Protein AF-A0A0V0RN92-F1 (afdb_monomer)

Structure (mmCIF, N/CA/C/O backbone):
data_AF-A0A0V0RN92-F1
#
_entry.id   AF-A0A0V0RN92-F1
#
loop_
_atom_site.group_PDB
_atom_site.id
_atom_site.type_symbol
_atom_site.label_atom_id
_atom_site.label_alt_id
_atom_site.label_comp_id
_atom_site.label_asym_id
_atom_site.label_entity_id
_atom_site.label_seq_id
_atom_site.pdbx_PDB_ins_code
_atom_site.Cartn_x
_atom_site.Cartn_y
_atom_site.Cartn_z
_atom_site.occupancy
_atom_site.B_iso_or_equiv
_atom_site.auth_seq_id
_atom_site.auth_comp_id
_atom_site.auth_asym_id
_atom_site.auth_atom_id
_atom_site.pdbx_PDB_model_num
ATOM 1 N N . MET A 1 1 ? 12.258 -8.439 -29.573 1.00 34.59 1 MET A N 1
ATOM 2 C CA . MET A 1 1 ? 12.579 -8.999 -28.242 1.00 34.59 1 MET A CA 1
ATOM 3 C C . MET A 1 1 ? 12.614 -7.814 -27.301 1.00 34.59 1 MET A C 1
ATOM 5 O O . MET A 1 1 ? 13.677 -7.253 -27.062 1.00 34.59 1 MET A O 1
ATOM 9 N N . ASP A 1 2 ? 11.436 -7.346 -26.898 1.00 43.78 2 ASP A N 1
ATOM 10 C CA . ASP A 1 2 ? 11.307 -6.159 -26.061 1.00 43.78 2 ASP A CA 1
ATOM 11 C C . ASP A 1 2 ? 11.823 -6.492 -24.666 1.00 43.78 2 ASP A C 1
ATOM 13 O O . ASP A 1 2 ? 11.245 -7.299 -23.940 1.00 43.78 2 ASP A O 1
ATOM 17 N N . SER A 1 3 ? 12.978 -5.918 -24.332 1.00 42.12 3 SER A N 1
ATOM 18 C CA . SER A 1 3 ? 13.490 -5.871 -22.969 1.00 42.12 3 SER A CA 1
ATOM 19 C C . SER A 1 3 ? 12.398 -5.239 -22.109 1.00 42.12 3 SER A C 1
ATOM 21 O O . SER A 1 3 ? 12.141 -4.041 -22.214 1.00 42.12 3 SER A O 1
ATOM 23 N N . LEU A 1 4 ? 11.698 -6.061 -21.325 1.00 49.75 4 LEU A N 1
ATOM 24 C CA . LEU A 1 4 ? 10.678 -5.599 -20.394 1.00 49.75 4 LEU A CA 1
ATOM 25 C C . LEU A 1 4 ? 11.366 -4.664 -19.402 1.00 49.75 4 LEU A C 1
ATOM 27 O O . LEU A 1 4 ? 12.217 -5.064 -18.609 1.00 49.75 4 LEU A O 1
ATOM 31 N N . LEU A 1 5 ? 11.066 -3.379 -19.550 1.00 53.91 5 LEU A N 1
ATOM 32 C CA . LEU A 1 5 ? 11.786 -2.311 -18.890 1.00 53.91 5 LEU A CA 1
ATOM 33 C C . LEU A 1 5 ? 11.552 -2.394 -17.372 1.00 53.91 5 LEU A C 1
ATOM 35 O O . LEU A 1 5 ? 10.436 -2.234 -16.885 1.00 53.91 5 LEU A O 1
ATOM 39 N N . ASN A 1 6 ? 12.627 -2.628 -16.626 1.00 64.62 6 ASN A N 1
ATOM 40 C CA . ASN A 1 6 ? 12.606 -2.817 -15.180 1.00 64.62 6 ASN A CA 1
ATOM 41 C C . ASN A 1 6 ? 12.173 -1.531 -14.438 1.00 64.62 6 ASN A C 1
ATOM 43 O O . ASN A 1 6 ? 12.933 -0.565 -14.348 1.00 64.62 6 ASN A O 1
ATOM 47 N N . ASN A 1 7 ? 10.969 -1.527 -13.853 1.00 71.44 7 ASN A N 1
ATOM 48 C CA . ASN A 1 7 ? 10.426 -0.405 -13.076 1.00 71.44 7 ASN A CA 1
ATOM 49 C C . ASN A 1 7 ? 10.815 -0.426 -11.575 1.00 71.44 7 ASN A C 1
ATOM 51 O O . ASN A 1 7 ? 10.305 0.390 -10.796 1.00 71.44 7 ASN A O 1
ATOM 55 N N . SER A 1 8 ? 11.741 -1.309 -11.172 1.00 73.00 8 SER A N 1
ATOM 56 C CA . SER A 1 8 ? 12.177 -1.513 -9.777 1.00 73.00 8 SER A CA 1
ATOM 57 C C . SER A 1 8 ? 12.556 -0.227 -9.054 1.00 73.00 8 SER A C 1
ATOM 59 O O . SER A 1 8 ? 12.118 -0.009 -7.931 1.00 73.00 8 SER A O 1
ATOM 61 N N . ALA A 1 9 ? 13.319 0.668 -9.685 1.00 78.00 9 ALA A N 1
ATOM 62 C CA . ALA A 1 9 ? 13.761 1.908 -9.046 1.00 78.00 9 ALA A CA 1
ATOM 63 C C . ALA A 1 9 ? 12.582 2.801 -8.615 1.00 78.00 9 ALA A C 1
ATOM 65 O O . ALA A 1 9 ? 12.628 3.434 -7.558 1.00 78.00 9 ALA A O 1
ATOM 66 N N . THR A 1 10 ? 11.512 2.842 -9.413 1.00 77.31 10 THR A N 1
ATOM 67 C CA . THR A 1 10 ? 10.292 3.593 -9.088 1.00 77.31 10 THR A CA 1
ATOM 68 C C . THR A 1 10 ? 9.505 2.902 -7.980 1.00 77.31 10 THR A C 1
ATOM 70 O O . THR A 1 10 ? 9.035 3.574 -7.060 1.00 77.31 10 THR A O 1
ATOM 73 N N . ALA A 1 11 ? 9.391 1.573 -8.038 1.00 77.25 11 ALA A N 1
ATOM 74 C CA . ALA A 1 11 ? 8.717 0.788 -7.010 1.00 77.25 11 ALA A CA 1
ATOM 75 C C . ALA A 1 11 ? 9.416 0.915 -5.648 1.00 77.25 11 ALA A C 1
ATOM 77 O O . ALA A 1 11 ? 8.758 1.244 -4.665 1.00 77.25 11 ALA A O 1
ATOM 78 N N . ILE A 1 12 ? 10.747 0.783 -5.609 1.00 81.25 12 ILE A N 1
ATOM 79 C CA . ILE A 1 12 ? 11.563 0.949 -4.397 1.00 81.25 12 ILE A CA 1
ATOM 80 C C . ILE A 1 12 ? 11.371 2.347 -3.807 1.00 81.25 12 ILE A C 1
ATOM 82 O O . ILE A 1 12 ? 11.114 2.477 -2.616 1.00 81.25 12 ILE A O 1
ATOM 86 N N . ARG A 1 13 ? 11.428 3.410 -4.624 1.00 84.12 13 ARG A N 1
ATOM 87 C CA . ARG A 1 13 ? 11.212 4.784 -4.130 1.00 84.12 13 ARG A CA 1
ATOM 88 C C . ARG A 1 13 ? 9.837 4.963 -3.492 1.00 84.12 13 ARG A C 1
ATOM 90 O O . ARG A 1 13 ? 9.741 5.569 -2.428 1.00 84.12 13 ARG A O 1
ATOM 97 N N . ARG A 1 14 ? 8.783 4.454 -4.137 1.00 83.50 14 ARG A N 1
ATOM 98 C CA . ARG A 1 14 ? 7.413 4.535 -3.609 1.00 83.50 14 ARG A CA 1
ATOM 99 C C . ARG A 1 14 ? 7.267 3.727 -2.320 1.00 83.50 14 ARG A C 1
ATOM 101 O O . ARG A 1 14 ? 6.688 4.237 -1.364 1.00 83.50 14 ARG A O 1
ATOM 108 N N . TYR A 1 15 ? 7.856 2.536 -2.273 1.00 84.69 15 TYR A N 1
ATOM 109 C CA . TYR A 1 15 ? 7.883 1.697 -1.081 1.00 84.69 15 TYR A CA 1
ATOM 110 C C . TYR A 1 15 ? 8.606 2.387 0.087 1.00 84.69 15 TYR A C 1
ATOM 112 O O . TYR A 1 15 ? 8.027 2.538 1.155 1.00 84.69 15 TYR A O 1
ATOM 120 N N . SER A 1 16 ? 9.796 2.958 -0.127 1.00 87.00 16 SER A N 1
ATOM 121 C CA . SER A 1 16 ? 10.508 3.697 0.928 1.00 87.00 16 SER A CA 1
ATOM 122 C C . SER A 1 16 ? 9.739 4.925 1.433 1.00 87.00 16 SER A C 1
ATOM 124 O O . SER A 1 16 ? 9.840 5.291 2.604 1.00 87.00 16 SER A O 1
ATOM 126 N N . SER A 1 17 ? 8.976 5.604 0.570 1.00 87.56 17 SER A N 1
ATOM 127 C CA . SER A 1 17 ? 8.083 6.691 0.996 1.00 87.56 17 SER A CA 1
ATOM 128 C C . SER A 1 17 ? 6.922 6.184 1.852 1.00 87.56 17 SER A C 1
ATOM 130 O O . SER A 1 17 ? 6.543 6.860 2.810 1.00 87.56 17 SER A O 1
ATOM 132 N N . LEU A 1 18 ? 6.372 5.013 1.523 1.00 87.94 18 LEU A N 1
ATOM 133 C CA . LEU A 1 18 ? 5.349 4.354 2.327 1.00 87.94 18 LEU A CA 1
ATOM 134 C C . LEU A 1 18 ? 5.909 3.974 3.700 1.00 87.94 18 LEU A C 1
ATOM 136 O O . LEU A 1 18 ? 5.341 4.408 4.696 1.00 87.94 18 LEU A O 1
ATOM 140 N N . GLU A 1 19 ? 7.050 3.282 3.759 1.00 89.31 19 GLU A N 1
ATOM 141 C CA . GLU A 1 19 ? 7.698 2.883 5.018 1.00 89.31 19 GLU A CA 1
ATOM 142 C C . GLU A 1 19 ? 7.943 4.072 5.946 1.00 89.31 19 GLU A C 1
ATOM 144 O O . GLU A 1 19 ? 7.595 4.024 7.121 1.00 89.31 19 GLU A O 1
ATOM 149 N N . LYS A 1 20 ? 8.461 5.189 5.417 1.00 91.12 20 LYS A N 1
ATOM 150 C CA . LYS A 1 20 ? 8.653 6.413 6.213 1.00 91.12 20 LYS A CA 1
ATOM 151 C C . LYS A 1 20 ? 7.349 6.904 6.832 1.00 91.12 20 LYS A C 1
ATOM 153 O O . LYS A 1 20 ? 7.338 7.304 7.993 1.00 91.12 20 LYS A O 1
ATOM 158 N N . ARG A 1 21 ? 6.253 6.875 6.072 1.00 89.00 21 ARG A N 1
ATOM 159 C CA . ARG A 1 21 ? 4.942 7.305 6.563 1.00 89.00 21 ARG A CA 1
ATOM 160 C C . ARG A 1 21 ? 4.399 6.359 7.635 1.00 89.00 21 ARG A C 1
ATOM 162 O O . ARG A 1 21 ? 3.878 6.849 8.626 1.00 89.00 21 ARG A O 1
ATOM 169 N N . LEU A 1 22 ? 4.545 5.046 7.451 1.00 89.62 22 LEU A N 1
ATOM 170 C CA . LEU A 1 22 ? 4.114 4.044 8.434 1.00 89.62 22 LEU A CA 1
ATOM 171 C C . LEU A 1 22 ? 4.944 4.130 9.722 1.00 89.62 22 LEU A C 1
ATOM 173 O O . LEU A 1 22 ? 4.392 4.149 10.813 1.00 89.62 22 LEU A O 1
ATOM 177 N N . SER A 1 23 ? 6.261 4.327 9.605 1.00 90.81 23 SER A N 1
ATOM 178 C CA . SER A 1 23 ? 7.151 4.460 10.767 1.00 90.81 23 SER A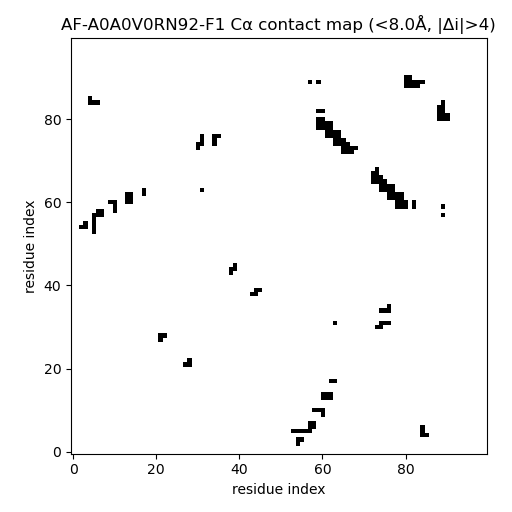 CA 1
ATOM 179 C C . SER A 1 23 ? 6.831 5.666 11.661 1.00 90.81 23 SER A C 1
ATOM 181 O O . SER A 1 23 ? 7.201 5.682 12.832 1.00 90.81 23 SER A O 1
ATOM 183 N N . GLY A 1 24 ? 6.152 6.681 11.115 1.00 91.44 24 GLY A N 1
ATOM 184 C CA . GLY A 1 24 ? 5.733 7.871 11.853 1.00 91.44 24 GLY A CA 1
ATOM 185 C C . GLY A 1 24 ? 4.369 7.755 12.544 1.00 91.44 24 GLY A C 1
ATOM 186 O O . GLY A 1 24 ? 4.054 8.621 13.356 1.00 91.44 24 GLY A O 1
ATOM 187 N N . ASP A 1 25 ? 3.561 6.733 12.240 1.00 91.06 25 ASP A N 1
ATOM 188 C CA . ASP A 1 25 ? 2.216 6.546 12.801 1.00 91.06 25 ASP A CA 1
ATOM 189 C C . ASP A 1 25 ? 1.903 5.049 12.944 1.00 91.06 25 ASP A C 1
ATOM 191 O O . ASP A 1 25 ? 1.584 4.359 11.972 1.00 91.06 25 ASP A O 1
ATOM 195 N N . SER A 1 26 ? 1.952 4.557 14.185 1.00 89.94 26 SER A N 1
ATOM 196 C CA . SER A 1 26 ? 1.707 3.147 14.506 1.00 89.94 26 SER A CA 1
ATOM 197 C C . SER A 1 26 ? 0.292 2.674 14.164 1.00 89.94 26 SER A C 1
ATOM 199 O O . SER A 1 26 ? 0.089 1.487 13.924 1.00 89.94 26 SER A O 1
ATOM 201 N N . GLY A 1 27 ? -0.692 3.577 14.113 1.00 90.31 27 GLY A N 1
ATOM 202 C CA . GLY A 1 27 ? -2.043 3.239 13.677 1.00 90.31 27 GLY A CA 1
ATOM 203 C C . GLY A 1 27 ? -2.093 2.973 12.174 1.00 90.31 27 GLY A C 1
ATOM 204 O O . GLY A 1 27 ? -2.698 1.997 11.747 1.00 90.31 27 GLY A O 1
ATOM 205 N N . LEU A 1 28 ? -1.424 3.808 11.370 1.00 90.12 28 LEU A N 1
ATOM 206 C CA . LEU A 1 28 ? -1.327 3.576 9.923 1.00 90.12 28 LEU A CA 1
ATOM 207 C C . LEU A 1 28 ? -0.558 2.289 9.609 1.00 90.12 28 LEU A C 1
ATOM 209 O O . LEU A 1 28 ? -0.955 1.553 8.709 1.00 90.12 28 LEU A O 1
ATOM 213 N N . ASP A 1 29 ? 0.515 2.009 10.349 1.00 91.44 29 ASP A N 1
ATOM 214 C CA . ASP A 1 29 ? 1.290 0.773 10.207 1.00 91.44 29 ASP A CA 1
ATOM 215 C C . ASP A 1 29 ? 0.453 -0.481 10.498 1.00 91.44 29 ASP A C 1
ATOM 217 O O . ASP A 1 29 ? 0.423 -1.420 9.695 1.00 91.44 29 ASP A O 1
ATOM 221 N N . GLN A 1 30 ? -0.309 -0.465 11.595 1.00 93.25 30 GLN A N 1
ATOM 222 C CA . GLN A 1 30 ? -1.198 -1.568 11.954 1.00 93.25 30 GLN A CA 1
ATOM 223 C C . GLN A 1 30 ? -2.290 -1.785 10.900 1.00 93.25 30 GLN A C 1
ATOM 225 O O . GLN A 1 30 ? -2.543 -2.923 10.491 1.00 93.25 30 GLN A O 1
ATOM 230 N N . ASP A 1 31 ? -2.926 -0.708 10.438 1.00 91.50 31 ASP A N 1
ATOM 231 C CA . ASP A 1 31 ? -3.972 -0.777 9.419 1.00 91.50 31 ASP A CA 1
ATOM 232 C C . ASP A 1 31 ? -3.422 -1.336 8.098 1.00 91.50 31 ASP A C 1
ATOM 234 O O . ASP A 1 31 ? -4.029 -2.213 7.481 1.00 91.50 31 ASP A O 1
ATOM 238 N N . TYR A 1 32 ? -2.254 -0.854 7.667 1.00 92.69 32 TYR A N 1
ATOM 239 C CA . TYR A 1 32 ? -1.575 -1.334 6.467 1.00 92.69 32 TYR A CA 1
ATOM 240 C C . TYR A 1 32 ? -1.220 -2.819 6.558 1.00 92.69 32 TYR A C 1
ATOM 242 O O . TYR A 1 32 ? -1.557 -3.592 5.657 1.00 92.69 32 TYR A O 1
ATOM 250 N N . THR A 1 33 ? -0.581 -3.220 7.658 1.00 91.75 33 THR A N 1
ATOM 251 C CA . THR A 1 33 ? -0.154 -4.603 7.896 1.00 91.75 33 THR A CA 1
ATOM 252 C C . THR A 1 33 ? -1.347 -5.548 7.890 1.00 91.75 33 THR A C 1
ATOM 254 O O . THR A 1 33 ? -1.294 -6.607 7.271 1.00 91.75 33 THR A O 1
ATOM 257 N N . THR A 1 34 ? -2.463 -5.133 8.493 1.00 93.69 34 THR A N 1
ATOM 258 C CA . THR A 1 34 ? -3.708 -5.912 8.505 1.00 93.69 34 THR A CA 1
ATOM 259 C C . THR A 1 34 ? -4.235 -6.157 7.088 1.00 93.69 34 THR A C 1
ATOM 261 O O . THR A 1 34 ? -4.602 -7.282 6.747 1.00 93.69 34 THR A O 1
ATOM 264 N N . VAL A 1 35 ? -4.241 -5.130 6.229 1.00 91.50 35 VAL A N 1
ATOM 265 C CA . VAL A 1 35 ? -4.692 -5.283 4.836 1.00 91.50 35 VAL A CA 1
ATOM 266 C C . VAL A 1 35 ? -3.724 -6.155 4.033 1.00 91.50 35 VAL A C 1
ATOM 268 O O . VAL A 1 35 ? -4.182 -7.050 3.322 1.00 91.50 35 VAL A O 1
ATOM 271 N N . MET A 1 36 ? -2.407 -5.965 4.161 1.00 90.81 36 MET A N 1
ATOM 272 C CA . MET A 1 36 ? -1.443 -6.821 3.455 1.00 90.81 36 MET A CA 1
ATOM 273 C C . MET A 1 36 ? -1.518 -8.280 3.896 1.00 90.81 36 MET A C 1
ATOM 275 O O . MET A 1 36 ? -1.483 -9.161 3.039 1.00 90.81 36 MET A O 1
ATOM 279 N N . GLN A 1 37 ? -1.687 -8.541 5.194 1.00 92.31 37 GLN A N 1
ATOM 280 C CA . GLN A 1 37 ? -1.862 -9.899 5.700 1.00 92.31 37 GLN A CA 1
ATOM 281 C C . GLN A 1 37 ? -3.102 -10.553 5.091 1.00 92.31 37 GLN A C 1
ATOM 283 O O . GLN A 1 37 ? -3.028 -11.693 4.649 1.00 92.31 37 GLN A O 1
ATOM 288 N N . SER A 1 38 ? -4.206 -9.811 4.950 1.00 92.31 38 SER A N 1
ATOM 289 C CA . SER A 1 38 ? -5.400 -10.348 4.294 1.00 92.31 38 SER A CA 1
ATOM 290 C C . SER A 1 38 ? -5.127 -10.796 2.853 1.00 92.31 38 SER A C 1
ATOM 292 O O . SER A 1 38 ? -5.621 -11.839 2.439 1.00 92.31 38 SER A O 1
ATOM 294 N N . TYR A 1 39 ? -4.291 -10.079 2.090 1.00 89.56 39 TYR A N 1
ATOM 295 C CA . TYR A 1 39 ? -3.927 -10.518 0.739 1.00 89.56 39 TYR A CA 1
ATOM 296 C C . TYR A 1 39 ? -3.118 -11.813 0.731 1.00 89.56 39 TYR A C 1
ATOM 298 O O . TYR A 1 39 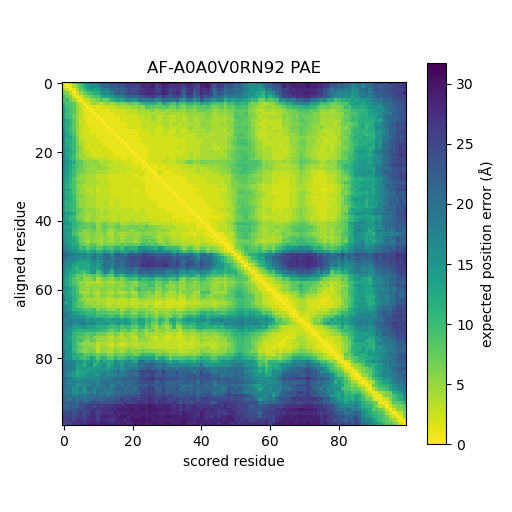? -3.321 -12.627 -0.169 1.00 89.56 39 TYR A O 1
ATOM 306 N N . LEU A 1 40 ? -2.239 -12.010 1.716 1.00 89.31 40 LEU A N 1
ATOM 307 C CA . LEU A 1 40 ? -1.503 -13.264 1.887 1.00 89.31 40 LEU A CA 1
ATOM 308 C C . LEU A 1 40 ? -2.457 -14.405 2.264 1.00 89.31 40 LEU A C 1
ATOM 310 O O . LEU A 1 40 ? -2.426 -15.465 1.645 1.00 89.31 40 LEU A O 1
ATOM 314 N N . ASP A 1 41 ? -3.359 -14.163 3.216 1.00 92.06 41 ASP A N 1
ATOM 315 C CA . ASP A 1 41 ? -4.311 -15.162 3.712 1.00 92.06 41 ASP A CA 1
ATOM 316 C C . ASP A 1 41 ? -5.300 -15.609 2.622 1.00 92.06 41 ASP A C 1
ATOM 318 O O . ASP A 1 41 ? -5.646 -16.787 2.529 1.00 92.06 41 ASP A O 1
ATOM 322 N N . TYR A 1 42 ? -5.729 -14.684 1.755 1.00 91.38 42 TYR A N 1
ATOM 323 C CA . TYR A 1 42 ? -6.572 -14.987 0.593 1.00 91.38 42 TYR A CA 1
ATOM 324 C C . TYR A 1 42 ? -5.796 -15.574 -0.597 1.00 91.38 42 TYR A C 1
ATOM 326 O O . TYR A 1 42 ? -6.405 -15.852 -1.631 1.00 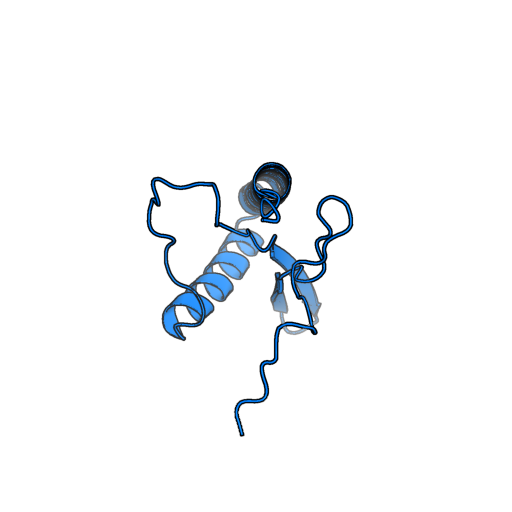91.38 42 TYR A O 1
ATOM 334 N N . GLY A 1 43 ? -4.470 -15.729 -0.502 1.00 86.44 43 GLY A N 1
ATOM 335 C CA . GLY A 1 43 ? -3.625 -16.193 -1.608 1.00 86.44 43 GLY A CA 1
ATOM 336 C C . GLY A 1 43 ? -3.602 -15.239 -2.808 1.00 86.44 43 GLY A C 1
ATOM 337 O O . GLY A 1 43 ? -3.285 -15.642 -3.924 1.00 86.44 43 GLY A O 1
ATOM 338 N N . CYS A 1 44 ? -3.972 -13.974 -2.595 1.00 81.69 44 CYS A N 1
ATOM 339 C CA . CYS A 1 44 ? -3.929 -12.916 -3.604 1.00 81.69 44 CYS A CA 1
ATOM 340 C C . CYS A 1 44 ? -2.525 -12.306 -3.741 1.00 81.69 44 CYS A C 1
ATOM 342 O O . CYS A 1 44 ? -2.241 -11.628 -4.728 1.00 81.69 44 CYS A O 1
ATOM 344 N N . ALA A 1 45 ? -1.661 -12.523 -2.750 1.00 83.88 45 ALA A N 1
ATOM 345 C CA . ALA A 1 45 ? -0.254 -12.157 -2.758 1.00 83.88 45 ALA A CA 1
ATOM 346 C C . ALA A 1 45 ? 0.581 -13.302 -2.172 1.00 83.88 45 ALA A C 1
ATOM 348 O O . ALA A 1 45 ? 0.109 -14.050 -1.318 1.00 83.88 45 ALA A O 1
ATOM 349 N N . GLU A 1 46 ? 1.833 -13.403 -2.603 1.00 84.25 46 GLU A N 1
ATOM 350 C CA . GLU A 1 46 ? 2.826 -14.327 -2.058 1.00 84.25 46 GLU A CA 1
ATOM 351 C C . GLU A 1 46 ? 4.156 -13.599 -1.858 1.00 84.25 46 GLU A C 1
ATO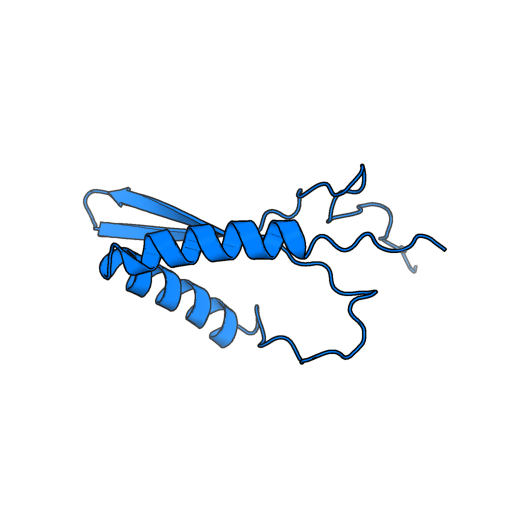M 353 O O . GLU A 1 46 ? 4.417 -12.561 -2.478 1.00 84.25 46 GLU A O 1
ATOM 358 N N . GLU A 1 47 ? 5.000 -14.130 -0.975 1.00 82.50 47 GLU A N 1
ATOM 359 C CA . GLU A 1 47 ? 6.354 -13.614 -0.817 1.00 82.50 47 GLU A CA 1
ATOM 360 C C . GLU A 1 47 ? 7.143 -13.874 -2.104 1.00 82.50 47 GLU A C 1
ATOM 362 O O . GLU A 1 47 ? 7.252 -15.006 -2.579 1.00 82.50 47 GLU A O 1
ATOM 367 N N . ALA A 1 48 ? 7.681 -12.808 -2.695 1.00 75.12 48 ALA A N 1
ATOM 368 C CA . ALA A 1 48 ? 8.438 -12.923 -3.928 1.00 75.12 48 ALA A CA 1
ATOM 369 C C . ALA A 1 48 ? 9.695 -13.776 -3.705 1.00 75.12 48 ALA A C 1
ATOM 371 O O . ALA A 1 48 ? 10.538 -13.454 -2.866 1.00 75.12 48 ALA A O 1
ATOM 372 N N . LEU A 1 49 ? 9.858 -14.828 -4.513 1.00 73.00 49 LEU A N 1
ATOM 373 C CA . LEU A 1 49 ? 11.095 -15.602 -4.532 1.00 73.00 49 LEU A CA 1
ATOM 374 C C . LEU A 1 49 ? 12.281 -14.678 -4.861 1.00 73.00 49 LEU A C 1
ATOM 376 O O . LEU A 1 49 ? 12.157 -13.818 -5.743 1.00 73.00 49 LEU A O 1
ATOM 380 N N . PRO A 1 50 ? 13.453 -14.872 -4.230 1.00 61.88 50 PRO A N 1
ATOM 381 C CA . PRO A 1 50 ? 14.674 -14.163 -4.589 1.00 61.88 50 PRO A CA 1
ATOM 382 C C . PRO A 1 50 ? 15.150 -14.646 -5.967 1.00 61.88 50 PRO A C 1
ATOM 384 O O . PRO A 1 50 ? 16.035 -15.489 -6.089 1.00 61.88 50 PRO A O 1
ATOM 387 N N . SER A 1 51 ? 14.506 -14.176 -7.036 1.00 56.84 51 SER A N 1
ATOM 388 C CA . SER A 1 51 ? 14.850 -14.582 -8.394 1.00 56.84 51 SER A CA 1
ATOM 389 C C . SER A 1 51 ? 16.170 -13.930 -8.808 1.00 56.84 51 SER A C 1
ATOM 391 O O . SER A 1 51 ? 16.357 -12.716 -8.725 1.00 56.84 51 SER A O 1
ATOM 393 N N . SER A 1 52 ? 17.092 -14.758 -9.288 1.00 49.22 52 SER A N 1
ATOM 394 C CA . SER A 1 52 ? 18.401 -14.392 -9.837 1.00 49.22 52 SER A CA 1
ATOM 395 C C . SER A 1 52 ? 18.319 -13.702 -11.205 1.00 49.22 52 SER A C 1
ATOM 397 O O . SER A 1 52 ? 19.340 -13.483 -11.855 1.00 49.22 52 SER A O 1
ATOM 399 N N . THR A 1 53 ? 17.118 -13.355 -11.676 1.00 52.19 53 THR A N 1
ATOM 400 C CA . THR A 1 53 ? 16.897 -12.794 -13.009 1.00 52.19 53 THR A CA 1
ATOM 401 C C . THR A 1 53 ? 15.956 -11.596 -12.909 1.00 52.19 53 THR A C 1
ATOM 403 O O . THR A 1 53 ? 14.762 -11.683 -13.181 1.00 52.19 53 THR A O 1
ATOM 406 N N . GLN A 1 54 ? 16.522 -10.437 -12.552 1.00 54.84 54 GLN A N 1
ATOM 407 C CA . GLN A 1 54 ? 15.860 -9.120 -12.555 1.00 54.84 54 GLN A CA 1
ATOM 408 C C . GLN A 1 54 ? 15.237 -8.725 -13.915 1.00 54.84 54 GLN A C 1
ATOM 410 O O . GLN A 1 54 ? 14.610 -7.675 -14.019 1.00 54.84 54 GLN A O 1
ATOM 415 N N . GLU A 1 55 ? 15.410 -9.529 -14.967 1.00 51.81 55 GLU A N 1
ATOM 416 C CA . GLU A 1 55 ? 15.013 -9.200 -16.339 1.00 51.81 55 GLU A CA 1
ATOM 417 C C . GLU A 1 55 ? 13.520 -9.412 -16.639 1.00 51.81 55 GLU A C 1
ATOM 419 O O . GLU A 1 55 ? 13.046 -8.946 -17.672 1.00 51.81 55 GLU A O 1
ATOM 424 N N . LYS A 1 56 ? 12.758 -10.098 -15.771 1.00 55.50 56 LYS A N 1
ATOM 425 C CA . LYS A 1 56 ? 11.318 -10.361 -15.994 1.00 55.50 56 LYS A CA 1
ATOM 426 C C . LYS A 1 56 ? 10.417 -10.088 -14.786 1.00 55.50 56 LYS A C 1
ATOM 428 O O . LYS A 1 56 ? 9.297 -10.588 -14.738 1.00 55.50 56 LYS A O 1
ATOM 433 N N . ALA A 1 57 ? 10.871 -9.291 -13.822 1.00 62.75 57 ALA A N 1
ATOM 434 C CA . ALA A 1 57 ? 10.036 -8.873 -12.699 1.00 62.75 57 ALA A CA 1
ATOM 435 C C . ALA A 1 57 ? 9.424 -7.491 -12.975 1.00 62.75 57 ALA A C 1
ATOM 437 O O . ALA A 1 57 ? 10.145 -6.502 -13.112 1.00 62.75 57 ALA A O 1
ATOM 438 N N . TRP A 1 58 ? 8.092 -7.422 -13.043 1.00 66.94 58 TRP A N 1
ATOM 439 C CA . TRP A 1 58 ? 7.355 -6.160 -12.998 1.00 66.94 58 TRP A CA 1
ATOM 440 C C . TRP A 1 58 ? 6.879 -5.921 -11.577 1.00 66.94 58 TRP A C 1
ATOM 442 O O . TRP A 1 58 ? 6.175 -6.748 -11.002 1.00 66.94 58 TRP A O 1
ATOM 452 N N . TYR A 1 59 ? 7.246 -4.776 -11.015 1.00 73.19 59 TYR A N 1
ATOM 453 C CA . TYR A 1 59 ? 6.780 -4.381 -9.698 1.00 73.19 59 TYR A CA 1
ATOM 454 C C . TYR A 1 59 ? 5.519 -3.546 -9.869 1.00 73.19 59 TYR A C 1
ATOM 456 O O . TYR A 1 59 ? 5.531 -2.556 -10.599 1.00 73.19 59 TYR A O 1
ATOM 464 N N . LEU A 1 60 ? 4.439 -3.923 -9.191 1.00 75.12 60 LEU A N 1
ATOM 465 C CA . LEU A 1 60 ? 3.255 -3.080 -9.070 1.00 75.12 60 LEU A CA 1
ATOM 466 C C . LEU A 1 60 ? 3.470 -2.153 -7.877 1.00 75.12 60 LEU A C 1
ATOM 468 O O . LEU A 1 60 ? 3.452 -2.615 -6.731 1.00 75.12 60 LEU A O 1
ATOM 472 N N . PRO A 1 61 ? 3.716 -0.852 -8.099 1.00 73.75 61 PRO A N 1
ATOM 473 C CA . PRO A 1 61 ? 3.827 0.059 -6.984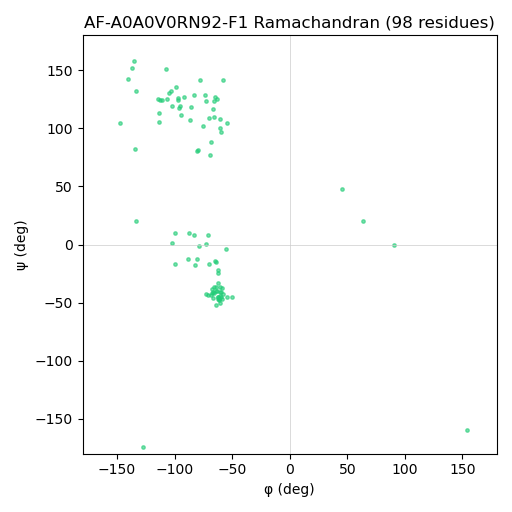 1.00 73.75 61 PRO A CA 1
ATOM 474 C C . PRO A 1 61 ? 2.466 0.134 -6.298 1.00 73.75 61 PRO A C 1
ATOM 476 O O . PRO A 1 61 ? 1.455 0.420 -6.939 1.00 73.75 61 PRO A O 1
ATOM 479 N N . HIS A 1 62 ? 2.444 -0.099 -4.994 1.00 81.88 62 HIS A N 1
ATOM 480 C CA . HIS A 1 62 ? 1.246 0.035 -4.184 1.00 81.88 62 HIS A CA 1
ATOM 481 C C . HIS A 1 62 ? 1.349 1.274 -3.297 1.00 81.88 62 HIS A C 1
ATOM 483 O O . HIS A 1 62 ? 2.440 1.705 -2.917 1.00 81.88 62 HIS A O 1
ATOM 489 N N . HIS A 1 63 ? 0.206 1.866 -2.971 1.00 82.19 63 HIS A N 1
ATOM 490 C CA . HIS A 1 63 ? 0.127 2.878 -1.926 1.00 82.19 63 HIS A CA 1
ATOM 491 C C . HIS A 1 63 ? -1.143 2.690 -1.102 1.00 82.19 63 HIS A C 1
ATOM 493 O O . HIS A 1 63 ? -2.199 2.344 -1.628 1.00 82.19 63 HIS A O 1
ATOM 499 N N . ALA A 1 64 ? -1.024 2.923 0.203 1.00 86.06 64 ALA A N 1
ATOM 500 C CA . ALA A 1 64 ? -2.157 2.882 1.113 1.00 86.06 64 ALA A CA 1
ATOM 501 C C . ALA A 1 64 ? -2.911 4.219 1.092 1.00 86.06 64 ALA A C 1
ATOM 503 O O . ALA A 1 64 ? -2.304 5.288 1.258 1.00 86.06 64 ALA A O 1
ATOM 504 N N . VAL A 1 65 ? -4.225 4.148 0.905 1.00 88.25 65 VAL A N 1
ATOM 505 C CA . VAL A 1 65 ? -5.172 5.254 1.045 1.00 88.25 65 VAL A CA 1
ATOM 506 C C . VAL A 1 65 ? -5.925 5.061 2.353 1.00 88.25 65 VAL A C 1
ATOM 508 O O . VAL A 1 65 ? -6.439 3.978 2.628 1.00 88.25 65 VAL A O 1
ATOM 511 N N . TYR A 1 66 ? -5.989 6.124 3.150 1.00 87.31 66 TYR A N 1
ATOM 512 C CA . TYR A 1 66 ? -6.675 6.125 4.434 1.00 87.31 66 TYR A CA 1
ATOM 513 C C . TYR A 1 66 ? -7.867 7.065 4.371 1.00 87.31 66 TYR A C 1
ATOM 515 O O . TYR A 1 66 ? -7.717 8.244 4.049 1.00 87.31 66 TYR A O 1
ATOM 523 N N . GLN A 1 67 ? -9.040 6.541 4.697 1.00 87.56 67 GLN A N 1
ATOM 524 C CA . GLN A 1 67 ? -10.261 7.316 4.844 1.00 87.56 67 GLN A CA 1
ATOM 525 C C . GLN A 1 67 ? -10.677 7.287 6.313 1.00 87.56 67 GLN A C 1
ATOM 527 O O . GLN A 1 67 ? -10.828 6.217 6.892 1.00 87.56 67 GLN A O 1
ATOM 532 N N . GLN A 1 68 ? -10.836 8.459 6.921 1.00 87.25 68 GLN A N 1
ATOM 533 C CA . GLN A 1 68 ? -11.345 8.597 8.284 1.00 87.25 68 GLN A CA 1
ATOM 534 C C . GLN A 1 68 ? -12.844 8.909 8.208 1.00 87.25 68 GLN A C 1
ATOM 536 O O . GLN A 1 68 ? -13.236 9.862 7.532 1.00 87.25 68 GLN A O 1
ATOM 541 N N . ASP A 1 69 ? -13.670 8.127 8.894 1.00 83.38 69 ASP A N 1
ATOM 542 C CA . ASP A 1 69 ? -15.100 8.379 9.059 1.00 83.38 69 ASP A CA 1
ATOM 543 C C . ASP A 1 69 ? -15.503 8.356 10.546 1.00 83.38 69 ASP A C 1
ATOM 545 O O . ASP A 1 69 ? -14.658 8.318 11.443 1.00 83.38 69 ASP A O 1
ATOM 549 N N . THR A 1 70 ? -16.806 8.448 10.821 1.00 81.38 70 THR A N 1
ATOM 550 C CA . THR A 1 70 ? -17.351 8.443 12.189 1.00 81.38 70 THR A CA 1
ATOM 551 C C . THR A 1 70 ? -17.239 7.086 12.887 1.00 81.38 70 THR A C 1
ATOM 553 O O . THR A 1 70 ? -17.373 7.026 14.106 1.00 81.38 70 THR A O 1
ATOM 556 N N . THR A 1 71 ? -17.010 6.007 12.137 1.00 80.44 71 THR A N 1
ATOM 557 C CA . THR A 1 71 ? -16.908 4.626 12.629 1.00 80.44 71 THR A CA 1
ATOM 558 C C . THR A 1 71 ? -15.466 4.154 12.789 1.00 80.44 71 THR A C 1
ATOM 560 O O . THR A 1 71 ? -15.217 3.193 13.513 1.00 80.44 71 THR A O 1
ATOM 563 N N . GLY A 1 72 ? -14.506 4.849 12.177 1.00 82.44 72 GLY A N 1
ATOM 564 C CA . GLY A 1 72 ? -13.088 4.582 12.346 1.00 82.44 72 GLY A CA 1
ATOM 565 C C . GLY A 1 72 ? -12.254 5.028 11.154 1.00 82.44 72 GLY A C 1
ATOM 566 O O . GLY A 1 72 ? -12.642 5.882 10.357 1.00 82.44 72 GLY A O 1
ATOM 567 N N . ARG A 1 73 ? -11.059 4.448 11.048 1.00 86.38 73 ARG A N 1
ATOM 568 C CA . ARG A 1 73 ? -10.169 4.632 9.905 1.00 86.38 73 ARG A CA 1
ATOM 569 C C . ARG A 1 73 ? -10.234 3.391 9.026 1.00 86.38 73 ARG A C 1
ATOM 571 O O . ARG A 1 73 ? -10.132 2.271 9.513 1.00 86.38 73 ARG A O 1
ATOM 578 N N . LYS A 1 74 ? -10.394 3.595 7.725 1.00 87.69 74 LYS A N 1
ATOM 579 C CA . LYS A 1 74 ? -10.401 2.544 6.715 1.00 87.69 74 LYS A CA 1
ATOM 580 C C . LYS A 1 74 ? -9.146 2.655 5.860 1.00 87.69 74 LYS A C 1
ATOM 582 O O . LYS A 1 74 ? -8.903 3.703 5.262 1.00 87.69 74 LYS A O 1
ATOM 587 N N . CYS A 1 75 ? -8.381 1.571 5.784 1.00 90.38 75 CYS A N 1
ATOM 588 C CA . CYS A 1 75 ? -7.224 1.441 4.904 1.00 90.38 75 CYS A CA 1
ATOM 589 C C . CYS A 1 75 ? -7.598 0.662 3.638 1.00 90.38 75 CYS A C 1
ATOM 591 O O . CYS A 1 75 ? -8.291 -0.355 3.702 1.00 90.38 75 CYS A O 1
ATOM 593 N N . GLN A 1 76 ? -7.151 1.151 2.483 1.00 87.94 76 GLN A N 1
A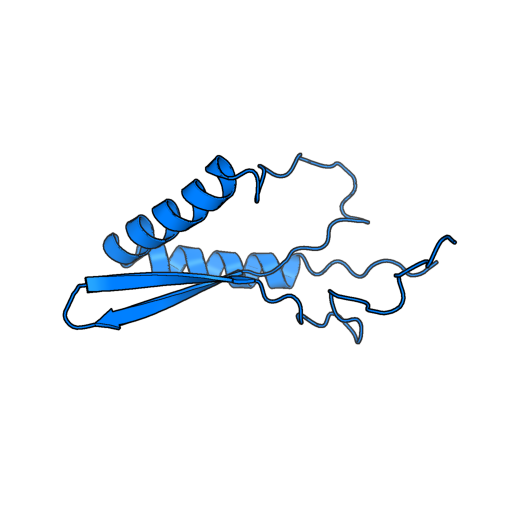TOM 594 C CA . GLN A 1 76 ? -7.244 0.460 1.200 1.00 87.94 76 GLN A CA 1
ATOM 595 C C . GLN A 1 76 ? -5.906 0.547 0.476 1.00 87.94 76 GLN A C 1
ATOM 597 O O . GLN A 1 76 ? -5.329 1.628 0.353 1.00 87.94 76 GLN A O 1
ATOM 602 N N . ILE A 1 77 ? -5.418 -0.583 -0.025 1.00 87.38 77 ILE A N 1
ATOM 603 C CA . ILE A 1 77 ? -4.177 -0.636 -0.793 1.00 87.38 77 ILE A CA 1
ATOM 604 C C . ILE A 1 77 ? -4.529 -0.559 -2.274 1.00 87.38 77 ILE A C 1
ATOM 606 O O . ILE A 1 77 ? -5.251 -1.399 -2.804 1.00 87.38 77 ILE A O 1
ATOM 610 N N . VAL A 1 78 ? -4.022 0.475 -2.939 1.00 84.19 78 VAL A N 1
ATOM 611 C CA . VAL A 1 78 ? -4.223 0.691 -4.370 1.00 84.19 78 VAL A CA 1
ATOM 612 C C . VAL A 1 78 ? -2.962 0.271 -5.107 1.00 84.19 78 VAL A C 1
ATOM 614 O O . VAL A 1 78 ? -1.885 0.834 -4.888 1.00 84.19 78 VAL A O 1
ATOM 617 N N . LEU A 1 79 ? -3.115 -0.710 -5.993 1.00 80.62 79 LEU A N 1
ATOM 618 C CA . LEU A 1 79 ? -2.083 -1.166 -6.917 1.00 80.62 79 LEU A CA 1
ATOM 619 C C . LEU A 1 79 ? -2.129 -0.291 -8.172 1.00 80.62 79 LEU A C 1
ATOM 621 O O . LEU A 1 79 ? -3.137 -0.253 -8.877 1.00 80.62 79 LEU A O 1
ATOM 625 N N . ASP A 1 80 ? -1.042 0.419 -8.460 1.00 71.12 80 ASP A N 1
ATOM 626 C CA . ASP A 1 80 ? -0.934 1.234 -9.667 1.00 71.12 80 ASP A CA 1
ATOM 627 C C . ASP A 1 80 ? -0.571 0.352 -10.870 1.00 71.12 80 ASP A C 1
ATOM 629 O O . ASP A 1 80 ? 0.585 0.261 -11.283 1.00 71.12 80 ASP A O 1
ATOM 633 N N . GLY A 1 81 ? -1.588 -0.310 -11.429 1.00 62.38 81 GLY A N 1
ATOM 634 C CA . GLY A 1 81 ? -1.491 -1.100 -12.661 1.00 62.38 81 GLY A CA 1
ATOM 635 C C . GLY A 1 81 ? -1.359 -0.260 -13.937 1.00 62.38 81 GLY A C 1
ATOM 636 O O . GLY A 1 81 ? -1.253 -0.821 -15.030 1.00 62.38 81 GLY A O 1
ATOM 637 N N . SER A 1 82 ? -1.343 1.069 -13.811 1.00 57.38 82 SER A N 1
ATOM 638 C CA . SER A 1 82 ? -1.144 2.014 -14.911 1.00 57.38 82 SER A CA 1
ATOM 639 C C . SER A 1 82 ? 0.268 2.593 -14.954 1.00 57.38 82 SER A C 1
ATOM 641 O O . SER A 1 82 ? 0.547 3.428 -15.813 1.00 57.38 82 SER A O 1
ATOM 643 N N . ALA A 1 83 ? 1.157 2.174 -14.046 1.00 54.44 83 ALA A N 1
ATOM 644 C CA . ALA A 1 83 ? 2.499 2.721 -13.918 1.00 54.44 83 ALA A CA 1
ATOM 645 C C . ALA A 1 83 ? 3.291 2.544 -15.225 1.00 54.44 83 ALA A C 1
ATOM 647 O O . ALA A 1 83 ? 3.869 1.493 -15.502 1.00 54.44 83 ALA A O 1
ATOM 648 N N . VAL A 1 84 ? 3.311 3.606 -16.035 1.00 53.28 84 VAL A N 1
ATOM 649 C CA . VAL A 1 84 ? 4.007 3.640 -17.318 1.00 53.28 84 VAL A CA 1
ATOM 650 C C . VAL A 1 84 ? 5.507 3.705 -17.070 1.00 53.28 84 VAL A C 1
ATOM 652 O O . VAL A 1 84 ? 5.999 4.657 -16.459 1.00 53.28 84 VAL A O 1
ATOM 655 N N . HIS A 1 85 ? 6.263 2.751 -17.608 1.00 48.94 85 HIS A N 1
ATOM 656 C CA . HIS A 1 85 ? 7.713 2.884 -17.707 1.00 48.94 85 HIS A CA 1
ATOM 657 C C . HIS A 1 85 ? 8.130 2.978 -19.182 1.00 48.94 85 HIS A C 1
ATOM 659 O O . HIS A 1 85 ? 7.934 2.055 -19.964 1.00 48.94 85 HIS A O 1
ATOM 665 N N . ARG A 1 86 ? 8.641 4.159 -19.569 1.00 47.59 86 ARG A N 1
ATOM 666 C CA . ARG A 1 86 ? 9.019 4.561 -20.944 1.00 47.59 86 ARG A CA 1
ATOM 667 C C . ARG A 1 86 ? 7.992 4.209 -22.039 1.00 47.59 86 ARG A C 1
ATOM 669 O O . ARG A 1 86 ? 8.353 3.689 -23.088 1.00 47.59 86 ARG A O 1
ATOM 676 N N . GLY A 1 87 ? 6.717 4.519 -21.810 1.00 49.16 87 GLY A N 1
ATOM 677 C CA . GLY A 1 87 ? 5.656 4.376 -22.818 1.00 49.16 87 GLY A CA 1
ATOM 678 C C . GLY A 1 87 ? 4.933 3.027 -22.827 1.00 49.16 87 GLY A C 1
ATOM 679 O O . GLY A 1 87 ? 4.001 2.869 -23.604 1.00 49.16 87 GLY A O 1
ATOM 680 N N . THR A 1 88 ? 5.301 2.086 -21.949 1.00 45.31 88 THR A N 1
ATOM 681 C CA . THR A 1 88 ? 4.565 0.822 -21.760 1.00 45.31 88 THR A CA 1
ATOM 682 C C . THR A 1 88 ? 3.798 0.852 -20.439 1.00 45.31 88 THR A C 1
ATOM 684 O O . THR A 1 88 ? 4.395 1.119 -19.395 1.00 45.31 88 THR A O 1
ATOM 687 N N . ILE A 1 89 ? 2.486 0.605 -20.491 1.00 48.50 89 ILE A N 1
ATOM 688 C CA . ILE A 1 89 ? 1.617 0.387 -19.323 1.00 48.50 89 ILE A CA 1
ATOM 689 C C . ILE A 1 89 ? 1.815 -1.038 -18.784 1.00 48.50 89 ILE A C 1
ATOM 691 O O . ILE A 1 89 ? 1.957 -1.977 -19.562 1.00 48.50 89 ILE A O 1
ATOM 695 N N . SER A 1 90 ? 1.801 -1.217 -17.460 1.00 49.75 90 SER A N 1
ATOM 696 C CA . SER A 1 90 ? 1.951 -2.538 -16.817 1.00 49.75 90 SER A CA 1
ATOM 697 C C . SER A 1 90 ? 0.815 -3.524 -17.118 1.00 49.75 90 SER A C 1
ATOM 699 O O . SER A 1 90 ? 0.975 -4.720 -16.899 1.00 49.75 90 SER A O 1
ATOM 701 N N . TRP A 1 91 ? -0.312 -3.045 -17.645 1.00 39.00 91 TRP A N 1
ATOM 702 C CA . TRP A 1 91 ? -1.401 -3.871 -18.155 1.00 39.00 91 TRP A CA 1
ATOM 703 C C . TRP A 1 91 ? -1.508 -3.682 -19.669 1.00 39.00 91 TRP A C 1
ATOM 705 O O . TRP A 1 91 ? -1.963 -2.635 -20.118 1.00 39.00 91 TRP A O 1
ATOM 715 N N . ASN A 1 92 ? -1.064 -4.664 -20.461 1.00 44.50 92 ASN A N 1
ATOM 716 C CA . ASN A 1 92 ? -1.242 -4.635 -21.913 1.00 44.50 92 ASN A CA 1
ATOM 717 C C . ASN A 1 92 ? -2.518 -5.412 -22.302 1.00 44.50 92 ASN A C 1
ATOM 719 O O . ASN A 1 92 ? -2.518 -6.639 -22.173 1.00 44.50 92 ASN A O 1
ATOM 723 N N . PRO A 1 93 ? -3.586 -4.751 -22.790 1.00 44.97 93 PRO A N 1
ATOM 724 C CA . PRO A 1 93 ? -4.797 -5.433 -23.251 1.00 44.97 93 PRO A CA 1
ATOM 725 C C . PRO A 1 93 ? -4.581 -6.333 -24.482 1.00 44.97 93 PRO A C 1
ATOM 727 O O . PRO A 1 93 ? -5.425 -7.181 -24.750 1.00 44.97 93 PRO A O 1
ATOM 730 N N . ASP A 1 94 ? -3.456 -6.226 -25.198 1.00 48.31 94 ASP A N 1
ATOM 731 C CA . ASP A 1 94 ? -3.209 -6.976 -26.444 1.00 48.31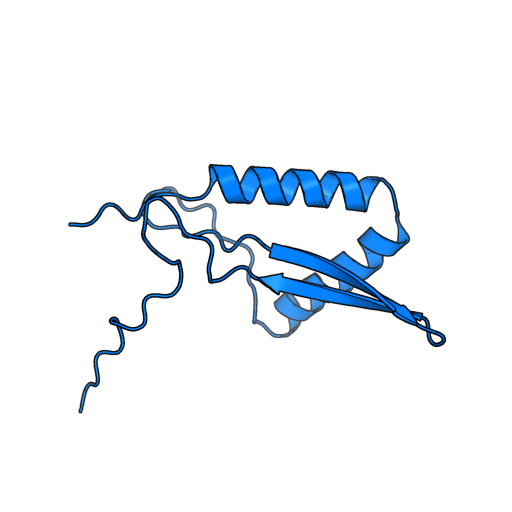 94 ASP A CA 1
ATOM 732 C C . ASP A 1 94 ? -2.673 -8.412 -26.242 1.00 48.31 94 ASP A C 1
ATOM 734 O O . ASP A 1 94 ? -2.278 -9.071 -27.201 1.00 48.31 94 ASP A O 1
ATOM 738 N N . GLN A 1 95 ? -2.626 -8.929 -25.008 1.00 47.66 95 GLN A N 1
ATOM 739 C CA . GLN A 1 95 ? -2.143 -10.294 -24.714 1.00 47.66 95 GLN A CA 1
ATOM 740 C C . GLN A 1 95 ? -3.262 -11.330 -24.519 1.00 47.66 95 GLN A C 1
ATOM 742 O O . GLN A 1 95 ? -2.994 -12.466 -24.122 1.00 47.66 95 GLN A O 1
ATOM 747 N N . ILE A 1 96 ? -4.516 -10.988 -24.829 1.00 42.22 96 ILE A N 1
ATOM 748 C CA . ILE A 1 96 ? -5.617 -11.957 -24.822 1.00 42.22 96 ILE A CA 1
ATOM 749 C C .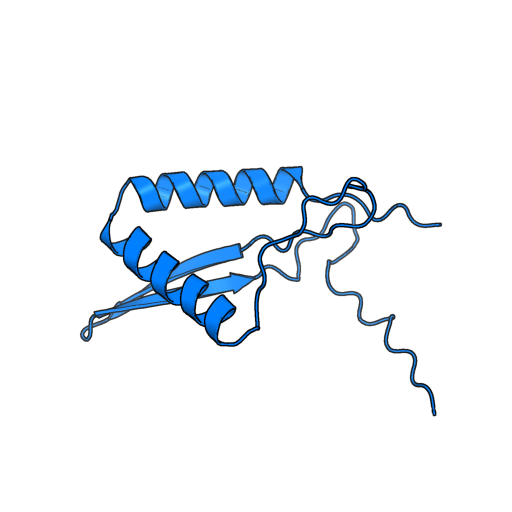 ILE A 1 96 ? -5.558 -12.765 -26.125 1.00 42.22 96 ILE A C 1
ATOM 751 O O . ILE A 1 96 ? -6.268 -12.488 -27.091 1.00 42.22 96 ILE A O 1
ATOM 755 N N . SER A 1 97 ? -4.687 -13.777 -26.163 1.00 32.97 97 SER A N 1
ATOM 756 C CA . SER A 1 97 ? -4.828 -14.872 -27.124 1.00 32.97 97 SER A CA 1
ATOM 757 C C . SER A 1 97 ? -6.168 -15.546 -26.845 1.00 32.97 97 SER A C 1
ATOM 759 O O . SER A 1 97 ? -6.305 -16.328 -25.904 1.00 32.97 97 SER A O 1
ATOM 761 N N . THR A 1 98 ? -7.175 -15.211 -27.64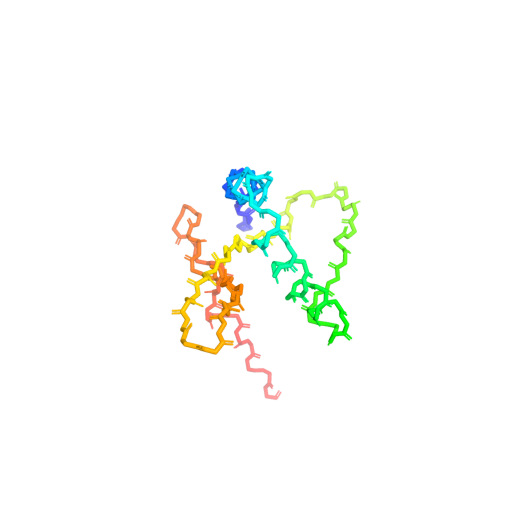5 1.00 37.94 98 THR A N 1
ATOM 762 C CA . THR A 1 98 ? -8.398 -15.998 -27.772 1.00 37.94 98 THR A CA 1
ATOM 763 C C . THR A 1 98 ? -8.024 -17.301 -28.464 1.00 37.94 98 THR A C 1
ATOM 765 O O . THR A 1 98 ? -8.033 -17.415 -29.686 1.00 37.94 98 THR A O 1
ATOM 768 N N . SER A 1 99 ? -7.633 -18.289 -27.665 1.00 30.36 99 SER A N 1
ATOM 769 C CA . SER A 1 99 ? -7.621 -19.675 -28.112 1.00 30.36 99 SER A CA 1
ATOM 770 C C . SER A 1 99 ? -9.072 -20.156 -28.130 1.00 30.36 99 SER A C 1
ATOM 772 O O . SER A 1 99 ? -9.661 -20.380 -27.072 1.00 30.36 99 SER A O 1
ATOM 774 N N . ASN A 1 100 ? -9.642 -20.209 -29.336 1.00 35.97 100 ASN A N 1
ATOM 775 C CA . ASN A 1 100 ? -10.804 -21.040 -29.668 1.00 35.97 100 ASN A CA 1
ATOM 776 C C . ASN A 1 100 ? -10.482 -22.527 -29.486 1.00 35.97 100 ASN A C 1
ATOM 778 O O . ASN A 1 100 ? -9.299 -22.896 -29.678 1.00 35.97 100 ASN A O 1
#

Foldseek 3Di:
DDQPDQPVVVLVVLVVVQVVVCVVPVVSVVQVVVVVVVCVVVVVDDDDDPDPCSRPDDDFRKDWDWDQDPVGIHIDIDGLQQPDDPHDGNDDPPPPPPDD

Nearest PDB structures (foldseek):
  3kia-assembly1_A  TM=3.309E-01  e=2.367E+00  synthetic construct
  6v92-assembly1_L  TM=4.969E-01  e=8.378E+00  Saccharomyces cerevisiae S288C
  5d80-assembly1_G  TM=2.769E-01  e=6.007E+00  Saccharomyces cerevisiae S288C

Organism: NCBI:txid6336

pLDDT: mean 72.74, std 18.73, range [30.36, 93.69]

Radius of gyration: 16.45 Å; Cα contacts (8 Å, |Δi|>4): 92; chains: 1; bounding box: 36×30×44 Å

Sequence (100 aa):
MDSLLNNSATAIRRYSSLEKRLSGDSGLDQDYTTVMQSYLDYGCAEEALPSSTQEKAWYLPHHAVYQQDTTGRKCQIVLDGSAVHRGTISWNPDQISTSN

Solvent-accessible surface area (backbone atoms only — not comparable to full-atom values): 6360 Å² total; per-residue (Å²): 133,81,76,61,72,66,43,51,72,60,30,52,54,48,46,55,54,47,51,56,55,28,76,74,32,71,66,58,35,51,46,49,50,54,54,55,49,48,33,44,76,71,66,77,42,76,85,77,74,90,68,95,57,75,66,78,56,80,62,66,40,56,48,80,46,78,48,78,60,98,90,47,77,46,70,46,77,46,68,43,58,68,58,61,54,96,87,44,51,71,61,66,83,88,71,73,78,80,78,124

Mean predicted aligned error: 11.38 Å

Secondary structure (DSSP, 8-state):
-------HHHHHHHHHHHHHHHHT-HHHHHHHHHHHHHHHHTTS--PPP--S-TTSPPP--EEEEEEE-SS-EEEEEEE-TT--BTTB-SS-GGG-----